Protein AF-A0A941D0J1-F1 (afdb_monomer_lite)

Structure (mmCIF, N/CA/C/O backbone):
data_AF-A0A941D0J1-F1
#
_entry.id   AF-A0A941D0J1-F1
#
loop_
_atom_site.group_PDB
_atom_site.id
_atom_site.type_symbol
_atom_site.label_atom_id
_atom_site.label_alt_id
_atom_site.label_comp_id
_atom_site.label_asym_id
_atom_site.label_entity_id
_atom_site.label_seq_id
_atom_site.pdbx_PDB_ins_code
_atom_site.Cartn_x
_atom_site.Cartn_y
_atom_site.Cartn_z
_atom_site.occupancy
_atom_site.B_iso_or_equiv
_atom_site.auth_seq_id
_atom_site.auth_comp_id
_atom_site.auth_asym_id
_atom_site.auth_atom_id
_atom_site.pdbx_PDB_model_num
ATOM 1 N N . MET A 1 1 ? 7.962 23.666 11.519 1.00 61.22 1 MET A N 1
ATOM 2 C CA . MET A 1 1 ? 8.372 22.439 10.792 1.00 61.22 1 MET A CA 1
ATOM 3 C C . MET A 1 1 ? 7.800 21.223 11.528 1.00 61.22 1 MET A C 1
ATOM 5 O O . MET A 1 1 ? 7.926 21.178 12.742 1.00 61.22 1 MET A O 1
ATOM 9 N N . ARG A 1 2 ? 7.085 20.297 10.866 1.00 81.00 2 ARG A N 1
ATOM 10 C CA . ARG A 1 2 ? 6.496 19.096 11.511 1.00 81.00 2 ARG A CA 1
ATOM 11 C C . ARG A 1 2 ? 7.264 17.849 11.078 1.00 81.00 2 ARG A C 1
ATOM 13 O O . ARG A 1 2 ? 7.472 17.657 9.885 1.00 81.00 2 ARG A O 1
ATOM 20 N N . LEU A 1 3 ? 7.635 16.997 12.032 1.00 81.06 3 LEU A N 1
ATOM 21 C CA . LEU A 1 3 ? 8.267 15.708 11.754 1.00 81.06 3 LEU A CA 1
ATOM 22 C C . LEU A 1 3 ? 7.200 14.686 11.346 1.00 81.06 3 LEU A C 1
ATOM 24 O O . LEU A 1 3 ? 6.285 14.370 12.111 1.00 81.06 3 LEU A O 1
ATOM 28 N N . ASN A 1 4 ? 7.308 14.186 10.117 1.00 77.00 4 ASN A N 1
ATOM 29 C CA . ASN A 1 4 ? 6.442 13.135 9.603 1.00 77.00 4 ASN A CA 1
ATOM 30 C C . ASN A 1 4 ? 7.139 11.788 9.792 1.00 77.00 4 ASN A C 1
ATOM 32 O O . ASN A 1 4 ? 8.039 11.441 9.035 1.00 77.00 4 ASN A O 1
ATOM 36 N N . PHE A 1 5 ? 6.703 11.016 10.786 1.00 77.31 5 PHE A N 1
ATOM 37 C CA . PHE A 1 5 ? 7.165 9.643 10.959 1.00 77.31 5 PHE A CA 1
ATOM 38 C C . PHE A 1 5 ? 6.438 8.732 9.971 1.00 77.31 5 PHE A C 1
ATOM 40 O O . PHE A 1 5 ? 5.235 8.472 10.098 1.00 77.31 5 PHE A O 1
ATOM 47 N N . PHE A 1 6 ? 7.182 8.262 8.974 1.00 84.38 6 PHE A N 1
ATOM 48 C CA . PHE A 1 6 ? 6.781 7.169 8.104 1.00 84.38 6 PHE A CA 1
ATOM 49 C C . PHE A 1 6 ? 7.872 6.097 8.128 1.00 84.38 6 PHE A C 1
ATOM 51 O O . PHE A 1 6 ? 9.056 6.396 8.014 1.00 84.38 6 PHE A O 1
ATOM 58 N N . LYS A 1 7 ? 7.476 4.835 8.286 1.00 88.31 7 LYS A N 1
ATOM 59 C CA . LYS A 1 7 ? 8.378 3.686 8.213 1.00 88.31 7 LYS A CA 1
ATOM 60 C C . LYS A 1 7 ? 7.767 2.661 7.271 1.00 88.31 7 LYS A C 1
ATOM 62 O O . LYS A 1 7 ? 6.662 2.177 7.510 1.00 88.31 7 LYS A O 1
ATOM 67 N N . ARG A 1 8 ? 8.471 2.344 6.184 1.00 90.06 8 ARG A N 1
ATOM 68 C CA . ARG A 1 8 ? 8.084 1.289 5.242 1.00 90.06 8 ARG A CA 1
ATOM 69 C C . ARG A 1 8 ? 8.962 0.073 5.492 1.00 90.06 8 ARG A C 1
ATOM 71 O O . ARG A 1 8 ? 10.170 0.148 5.302 1.00 90.06 8 ARG A O 1
ATOM 78 N N . LEU A 1 9 ? 8.356 -1.028 5.916 1.00 91.12 9 LEU A N 1
ATOM 79 C CA . LEU A 1 9 ? 9.046 -2.293 6.139 1.00 91.12 9 LEU A CA 1
ATOM 80 C C . LEU A 1 9 ? 8.637 -3.287 5.055 1.00 91.12 9 LEU A C 1
ATOM 82 O O . LEU A 1 9 ? 7.458 -3.416 4.724 1.00 91.12 9 LEU A O 1
ATOM 86 N N . ARG A 1 10 ? 9.608 -4.001 4.492 1.00 90.75 10 ARG A N 1
ATOM 87 C CA . ARG A 1 10 ? 9.350 -5.142 3.610 1.00 90.75 10 ARG A CA 1
ATOM 88 C C . ARG A 1 10 ? 9.256 -6.383 4.492 1.00 90.75 10 ARG A C 1
ATOM 90 O O . ARG A 1 10 ? 10.237 -6.717 5.138 1.00 90.75 10 ARG A O 1
ATOM 97 N N . LEU A 1 11 ? 8.081 -7.011 4.543 1.00 88.88 11 LEU A N 1
ATOM 98 C CA . LEU A 1 11 ? 7.869 -8.211 5.362 1.00 88.88 11 LEU A CA 1
ATOM 99 C C . LEU A 1 11 ? 8.319 -9.457 4.599 1.00 88.88 11 LEU A C 1
ATOM 101 O O . LEU A 1 11 ? 9.179 -10.197 5.051 1.00 88.88 11 LEU A O 1
ATOM 105 N N . ILE A 1 12 ? 7.773 -9.637 3.398 1.00 90.00 12 ILE A N 1
ATOM 106 C CA . ILE A 1 12 ? 8.096 -10.735 2.483 1.00 90.00 12 ILE A CA 1
ATOM 107 C C . ILE A 1 12 ? 8.227 -10.175 1.060 1.00 90.00 12 ILE A C 1
ATOM 109 O O . ILE A 1 12 ? 7.784 -9.048 0.791 1.00 90.00 12 ILE A O 1
ATOM 113 N N . PRO A 1 13 ? 8.854 -10.892 0.109 1.00 83.62 13 PRO A N 1
ATOM 114 C CA . PRO A 1 13 ? 8.769 -10.518 -1.298 1.00 83.62 13 PRO A CA 1
ATOM 115 C C . PRO A 1 13 ? 7.297 -10.340 -1.689 1.00 83.62 13 PRO A C 1
ATOM 117 O O . PRO A 1 13 ? 6.473 -11.211 -1.426 1.00 83.62 13 PRO A O 1
ATOM 120 N N . HIS A 1 14 ? 6.988 -9.1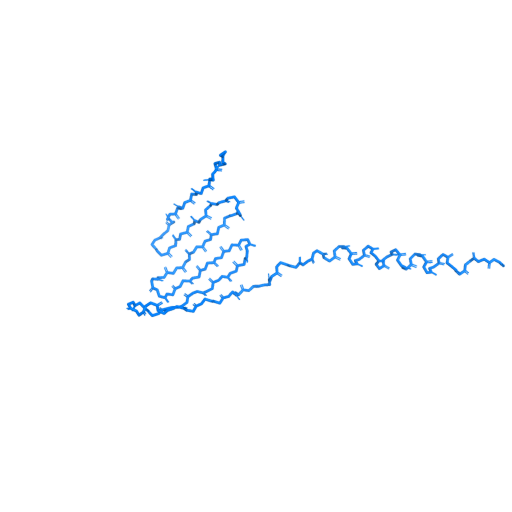96 -2.307 1.00 86.50 14 HIS A N 1
ATOM 121 C CA . HIS A 1 14 ? 5.642 -8.767 -2.720 1.00 86.50 14 HIS A CA 1
ATOM 122 C C . HIS A 1 14 ? 4.727 -8.201 -1.621 1.00 86.50 14 HIS A C 1
ATOM 124 O O . HIS A 1 14 ? 3.633 -7.753 -1.960 1.00 86.50 14 HIS A O 1
ATOM 130 N N . VAL A 1 15 ? 5.152 -8.142 -0.350 1.00 92.25 15 VAL A N 1
ATOM 131 C CA . VAL A 1 15 ? 4.359 -7.517 0.724 1.00 92.25 15 VAL A CA 1
ATOM 132 C C . VAL A 1 15 ? 5.140 -6.438 1.465 1.00 92.25 15 VAL A C 1
ATOM 134 O O . VAL A 1 15 ? 6.259 -6.637 1.947 1.00 92.25 15 VAL A O 1
ATOM 137 N N . TRP A 1 16 ? 4.511 -5.276 1.589 1.00 93.38 16 TRP A N 1
ATOM 138 C CA . TRP A 1 16 ? 5.047 -4.100 2.256 1.00 93.38 16 TRP A CA 1
ATOM 139 C C . TRP A 1 16 ? 4.109 -3.641 3.361 1.00 93.38 16 TRP A C 1
ATOM 141 O O . TRP A 1 16 ? 2.904 -3.543 3.157 1.00 93.38 16 TRP A O 1
ATOM 151 N N . LEU A 1 17 ? 4.672 -3.294 4.509 1.00 93.38 17 LEU A N 1
ATOM 152 C CA . LEU A 1 17 ? 3.978 -2.668 5.621 1.00 93.38 17 LEU A CA 1
ATOM 153 C C . LEU A 1 17 ? 4.350 -1.185 5.662 1.00 93.38 17 LEU A C 1
ATOM 155 O O . LEU A 1 17 ? 5.518 -0.828 5.799 1.00 93.38 17 LEU A O 1
ATOM 159 N N . ASN A 1 18 ? 3.354 -0.317 5.548 1.00 91.31 18 ASN A N 1
ATOM 160 C CA . ASN A 1 18 ? 3.490 1.127 5.661 1.00 91.31 18 ASN A CA 1
ATOM 161 C C . ASN A 1 18 ? 2.958 1.569 7.026 1.00 91.31 18 ASN A C 1
ATOM 163 O O . ASN A 1 18 ? 1.752 1.520 7.276 1.00 91.31 18 ASN A O 1
ATOM 167 N N . LEU A 1 19 ? 3.854 2.025 7.894 1.00 90.06 19 LEU A N 1
ATOM 168 C CA . LEU A 1 19 ? 3.536 2.612 9.190 1.00 90.06 19 LEU A CA 1
ATOM 169 C C . LEU A 1 19 ? 3.630 4.133 9.063 1.00 90.06 19 LEU A C 1
ATOM 171 O O . LEU A 1 19 ? 4.669 4.666 8.683 1.00 90.06 19 LEU A O 1
ATOM 175 N N . SER A 1 20 ? 2.539 4.838 9.348 1.00 88.19 20 SER A N 1
ATOM 176 C CA . SER A 1 20 ? 2.479 6.302 9.293 1.00 88.19 20 SER A CA 1
ATOM 177 C C . SER A 1 20 ? 1.551 6.837 10.379 1.00 88.19 20 SER A C 1
ATOM 179 O O . SER A 1 20 ? 0.783 6.079 10.973 1.00 88.19 20 SER A O 1
ATOM 181 N N . ARG A 1 21 ? 1.527 8.160 10.576 1.00 83.62 21 ARG A N 1
ATOM 182 C CA . ARG A 1 21 ? 0.562 8.829 11.470 1.00 83.62 21 ARG A CA 1
ATOM 183 C C . ARG A 1 21 ? -0.907 8.486 11.157 1.00 83.62 21 ARG A C 1
ATOM 185 O O . ARG A 1 21 ? -1.750 8.548 12.044 1.00 83.62 21 ARG A O 1
ATOM 192 N N . GLY A 1 22 ? -1.226 8.128 9.908 1.00 81.00 22 GLY A N 1
ATOM 193 C CA . GLY A 1 22 ? -2.573 7.721 9.486 1.00 81.00 22 GLY A CA 1
ATOM 194 C C . GLY A 1 22 ? -2.975 6.299 9.900 1.00 81.00 22 GLY A C 1
ATOM 195 O O . GLY A 1 22 ? -4.131 5.919 9.702 1.00 81.00 22 GLY A O 1
ATOM 196 N N . GLY A 1 23 ? -2.047 5.534 10.477 1.00 86.06 23 GLY A N 1
ATOM 197 C CA . GLY A 1 23 ? -2.206 4.133 10.846 1.00 86.06 23 GLY A CA 1
ATOM 198 C C . GLY A 1 23 ? -1.414 3.181 9.940 1.00 86.06 23 GLY A C 1
ATOM 199 O O . GLY A 1 23 ? -0.919 3.591 8.882 1.00 86.06 23 GLY A O 1
ATOM 200 N N . PRO A 1 24 ? -1.281 1.911 10.360 1.00 90.06 24 PRO A N 1
ATOM 201 C CA . PRO A 1 24 ? -0.646 0.871 9.566 1.00 90.06 24 PRO A CA 1
ATOM 202 C C . PRO A 1 24 ? -1.493 0.534 8.331 1.00 90.06 24 PRO A C 1
ATOM 204 O O . PRO A 1 24 ? -2.726 0.508 8.374 1.00 90.06 24 PRO A O 1
ATOM 207 N N . SER A 1 25 ? -0.821 0.260 7.219 1.00 89.75 25 SER A N 1
ATOM 208 C CA . SER A 1 25 ? -1.430 -0.316 6.021 1.00 89.75 25 SER A CA 1
ATOM 209 C C . SER A 1 25 ? -0.479 -1.314 5.381 1.00 89.75 25 SER A C 1
ATOM 211 O O . SER A 1 25 ? 0.735 -1.128 5.408 1.00 89.75 25 SER A O 1
ATOM 213 N N . VAL A 1 26 ? -1.024 -2.374 4.808 1.00 93.19 26 VAL A N 1
ATOM 214 C CA . VAL A 1 26 ? -0.272 -3.441 4.156 1.00 93.19 26 VAL A CA 1
ATOM 215 C C . VAL A 1 26 ? -0.572 -3.396 2.670 1.00 93.19 26 VAL A C 1
ATOM 217 O O . VAL A 1 26 ? -1.729 -3.346 2.272 1.00 93.19 26 VAL A O 1
ATOM 220 N N . THR A 1 27 ? 0.462 -3.421 1.843 1.00 92.94 27 THR A N 1
ATOM 221 C CA . THR A 1 27 ? 0.352 -3.578 0.396 1.00 92.94 27 THR A CA 1
ATOM 222 C C . THR A 1 27 ? 0.857 -4.960 0.022 1.00 92.94 27 THR A C 1
ATOM 224 O O . THR A 1 27 ? 1.988 -5.290 0.359 1.00 92.94 27 THR A O 1
ATOM 227 N N . ALA A 1 28 ? 0.056 -5.742 -0.692 1.00 92.88 28 ALA A N 1
ATOM 228 C CA . ALA A 1 28 ? 0.406 -7.065 -1.185 1.00 92.88 28 ALA A CA 1
ATOM 229 C C . ALA A 1 28 ? 0.182 -7.139 -2.698 1.00 92.88 28 ALA A C 1
ATOM 231 O O . ALA A 1 28 ? -0.915 -6.861 -3.179 1.00 92.88 28 ALA A O 1
ATOM 232 N N . GLY A 1 29 ? 1.211 -7.505 -3.458 1.00 90.94 29 GLY A N 1
ATOM 233 C CA . GLY A 1 29 ? 1.085 -7.787 -4.884 1.00 90.94 29 GLY A CA 1
ATOM 234 C C . GLY A 1 29 ? 2.326 -7.473 -5.705 1.00 90.94 29 GLY A C 1
ATOM 235 O O . GLY A 1 29 ? 3.358 -7.019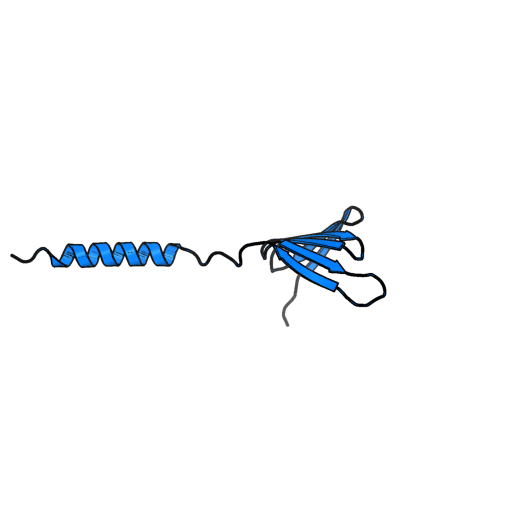 -5.206 1.00 90.94 29 GLY A O 1
ATOM 236 N N . LYS A 1 30 ? 2.213 -7.749 -7.001 1.00 89.88 30 LYS A N 1
ATOM 237 C CA . LYS A 1 30 ? 3.282 -7.581 -7.982 1.00 89.88 30 LYS A CA 1
ATOM 238 C C . LYS A 1 30 ? 3.091 -6.284 -8.765 1.00 89.88 30 LYS A C 1
ATOM 240 O O . LYS A 1 30 ? 2.084 -5.582 -8.665 1.00 89.88 30 LYS A O 1
ATOM 245 N N . ARG A 1 31 ? 4.096 -5.940 -9.563 1.00 85.12 31 ARG A N 1
ATOM 246 C CA . ARG A 1 31 ? 4.000 -4.840 -10.525 1.00 85.12 31 ARG A CA 1
ATOM 247 C C . ARG A 1 31 ? 2.879 -5.178 -11.518 1.00 85.12 31 ARG A C 1
ATOM 249 O O . ARG A 1 31 ? 2.919 -6.233 -12.133 1.00 85.12 31 ARG A O 1
ATOM 256 N N . GLY A 1 32 ? 1.866 -4.317 -11.596 1.00 86.62 32 GLY A N 1
ATOM 257 C CA . GLY A 1 32 ? 0.671 -4.519 -12.425 1.00 86.62 32 GLY A CA 1
ATOM 258 C C . GLY A 1 32 ? -0.564 -5.070 -11.697 1.00 86.62 32 GLY A C 1
ATOM 259 O O . GLY A 1 32 ? -1.671 -4.857 -12.171 1.00 86.62 32 GLY A O 1
ATOM 260 N N . LEU A 1 33 ? -0.431 -5.682 -10.515 1.00 91.44 33 LEU A N 1
ATOM 261 C CA . LEU A 1 33 ? -1.587 -6.053 -9.687 1.00 91.44 33 LEU A CA 1
ATOM 262 C C . LEU A 1 33 ? -1.213 -6.056 -8.206 1.00 91.44 33 LEU A C 1
ATOM 264 O O . LEU A 1 33 ? -0.428 -6.892 -7.752 1.00 91.44 33 LEU A O 1
ATOM 268 N N . LYS A 1 34 ? -1.785 -5.125 -7.443 1.00 93.00 34 LYS A N 1
ATOM 269 C CA . LYS A 1 34 ? -1.547 -5.002 -6.002 1.00 93.00 34 LYS A CA 1
ATOM 270 C C . LYS A 1 34 ? -2.807 -4.625 -5.242 1.00 93.00 34 LYS A C 1
ATOM 272 O O . LYS A 1 34 ? -3.598 -3.806 -5.692 1.00 93.00 34 LYS A O 1
ATOM 277 N N . ALA A 1 35 ? -2.940 -5.176 -4.050 1.00 93.44 35 ALA A N 1
ATOM 278 C CA . ALA A 1 35 ? -3.934 -4.820 -3.057 1.00 93.44 35 ALA A CA 1
ATOM 279 C C . ALA A 1 35 ? -3.267 -4.000 -1.950 1.00 93.44 35 ALA A C 1
ATOM 281 O O . ALA A 1 35 ? -2.141 -4.282 -1.558 1.00 93.44 35 ALA A O 1
ATOM 282 N N . THR A 1 36 ? -3.942 -2.985 -1.426 1.00 92.94 36 THR A N 1
ATOM 283 C CA . THR A 1 36 ? -3.520 -2.247 -0.231 1.00 92.94 36 THR A CA 1
ATOM 284 C C . THR A 1 36 ? -4.652 -2.254 0.775 1.00 92.94 36 THR A C 1
ATOM 286 O O . THR A 1 36 ? -5.737 -1.795 0.450 1.00 92.94 36 THR A O 1
ATOM 289 N N . MET A 1 37 ? -4.407 -2.743 1.984 1.00 91.75 37 MET A N 1
ATOM 290 C CA . MET A 1 37 ? -5.380 -2.859 3.065 1.00 91.75 37 MET A CA 1
ATOM 291 C C . MET A 1 37 ? -4.931 -2.026 4.264 1.00 91.75 37 MET A C 1
ATOM 293 O O . MET A 1 37 ? -3.787 -2.122 4.701 1.00 91.75 37 MET A O 1
ATOM 297 N N . GLY A 1 38 ? -5.811 -1.195 4.817 1.00 89.69 38 GLY A N 1
ATOM 298 C CA . GLY A 1 38 ? -5.501 -0.420 6.019 1.00 89.69 38 GLY A CA 1
ATOM 299 C C . GLY A 1 38 ? -6.717 0.279 6.609 1.00 89.69 38 GLY A C 1
ATOM 300 O O . GLY A 1 38 ? -7.846 0.071 6.174 1.00 89.69 38 GLY A O 1
ATOM 301 N N . LYS A 1 39 ? -6.481 1.175 7.575 1.00 82.88 39 LYS A N 1
ATOM 302 C CA . LYS A 1 39 ? -7.537 1.919 8.293 1.00 82.88 39 LYS A CA 1
ATOM 303 C C . LYS A 1 39 ? -8.509 2.679 7.373 1.00 82.88 39 LYS A C 1
ATOM 305 O O . LYS A 1 39 ? -9.658 2.902 7.733 1.00 82.88 39 LYS A O 1
ATOM 310 N N . ARG A 1 40 ? -8.045 3.098 6.191 1.00 82.06 40 ARG A N 1
ATOM 311 C CA . ARG A 1 40 ? -8.836 3.834 5.186 1.00 82.06 40 ARG A CA 1
ATOM 312 C C . ARG A 1 40 ? -9.608 2.922 4.218 1.00 82.06 40 ARG A C 1
ATOM 314 O O . ARG A 1 40 ? -10.253 3.435 3.310 1.00 82.06 40 ARG A O 1
ATOM 321 N N . GLY A 1 41 ? -9.540 1.606 4.406 1.00 86.69 41 GLY A N 1
ATOM 322 C CA . GLY A 1 41 ? -10.166 0.598 3.552 1.00 86.69 41 GLY A CA 1
ATOM 323 C C . GLY A 1 41 ? -9.167 -0.159 2.679 1.00 86.69 41 GLY A C 1
ATOM 324 O O . GLY A 1 41 ? -7.950 0.030 2.784 1.00 86.69 41 GLY A O 1
ATOM 325 N N . THR A 1 42 ? -9.705 -1.017 1.811 1.00 91.25 42 THR A N 1
ATOM 326 C CA . THR A 1 42 ? -8.926 -1.816 0.863 1.00 91.25 42 THR A CA 1
ATOM 327 C C . THR A 1 42 ? -8.966 -1.166 -0.516 1.00 91.25 42 THR A C 1
ATOM 329 O O . THR A 1 42 ? -10.008 -0.714 -0.975 1.00 91.25 42 THR A O 1
ATOM 332 N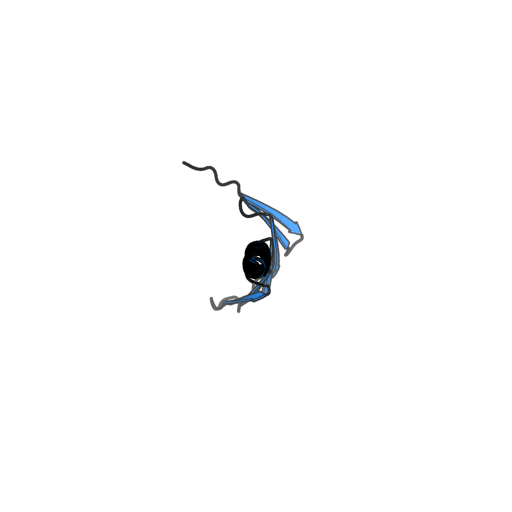 N . THR A 1 43 ? -7.827 -1.068 -1.190 1.00 92.75 43 THR A N 1
ATOM 333 C CA . THR A 1 43 ? -7.708 -0.575 -2.567 1.00 92.75 43 THR A CA 1
ATOM 334 C C . THR A 1 43 ? -7.035 -1.643 -3.408 1.00 92.75 43 THR A C 1
ATOM 336 O O . THR A 1 43 ? -5.924 -2.056 -3.087 1.00 92.75 43 THR A O 1
ATOM 339 N N . LEU A 1 44 ? -7.692 -2.081 -4.474 1.00 93.50 44 LEU A N 1
ATOM 340 C CA . LEU A 1 44 ? -7.087 -2.897 -5.516 1.00 93.50 44 LEU A CA 1
ATOM 341 C C . LEU A 1 44 ? -6.604 -1.988 -6.637 1.00 93.50 44 LEU A C 1
ATOM 343 O O . LEU A 1 44 ? -7.330 -1.107 -7.081 1.00 93.50 44 LEU A O 1
ATOM 347 N N . THR A 1 45 ? -5.386 -2.213 -7.099 1.00 93.38 45 THR A N 1
ATOM 348 C CA . THR A 1 45 ? -4.807 -1.540 -8.256 1.00 93.38 45 THR A CA 1
ATOM 349 C C . THR A 1 45 ? -4.396 -2.597 -9.263 1.00 93.38 45 THR A C 1
ATOM 351 O O . THR A 1 45 ? -3.544 -3.431 -8.955 1.00 93.38 45 THR A O 1
ATOM 354 N N . ALA A 1 46 ? -4.963 -2.529 -10.461 1.00 93.56 46 ALA A N 1
ATOM 355 C CA . ALA A 1 46 ? -4.569 -3.319 -11.617 1.00 93.56 46 ALA A CA 1
ATOM 356 C C . ALA A 1 46 ? -4.015 -2.372 -12.688 1.00 93.56 46 ALA A C 1
ATOM 358 O O . ALA A 1 46 ? -4.512 -1.266 -12.856 1.00 93.56 46 ALA A O 1
ATOM 359 N N . GLY A 1 47 ? -2.967 -2.749 -13.401 1.00 93.19 47 GLY A N 1
ATOM 360 C CA . GLY A 1 47 ? -2.374 -1.896 -14.420 1.00 93.19 47 GLY A CA 1
ATOM 361 C C . GLY A 1 47 ? -1.473 -2.674 -15.351 1.00 93.19 47 GLY A C 1
ATOM 362 O O . GLY A 1 47 ? -0.872 -3.676 -14.964 1.00 93.19 47 GLY A O 1
ATOM 363 N N . LEU A 1 48 ? -1.380 -2.193 -16.582 1.00 91.44 48 LEU A N 1
ATOM 364 C CA . LEU A 1 48 ? -0.566 -2.814 -17.610 1.00 91.44 48 LEU A CA 1
ATOM 365 C C . LEU A 1 48 ? 0.865 -2.263 -17.507 1.00 91.44 48 LEU A C 1
ATOM 367 O O . LEU A 1 48 ? 1.084 -1.064 -17.726 1.00 91.44 48 LEU A O 1
ATOM 371 N N . PRO A 1 49 ? 1.860 -3.091 -17.147 1.00 87.25 49 PRO A N 1
ATOM 372 C CA . PRO A 1 49 ? 3.237 -2.630 -17.018 1.00 87.25 49 PRO A CA 1
ATOM 373 C C . PRO A 1 49 ? 3.763 -2.133 -18.372 1.00 87.25 49 PRO A C 1
ATOM 375 O O . PRO A 1 49 ? 3.495 -2.732 -19.404 1.00 87.25 49 PRO A O 1
ATOM 378 N N . GLY A 1 50 ? 4.505 -1.024 -18.370 1.00 87.69 50 GLY A N 1
ATOM 379 C CA . GLY A 1 50 ? 5.088 -0.444 -19.590 1.00 87.69 50 GLY A CA 1
ATOM 380 C C . GLY A 1 50 ? 4.167 0.502 -20.369 1.00 87.69 50 GLY A C 1
ATOM 381 O O . GLY A 1 50 ? 4.664 1.278 -21.169 1.00 87.69 50 GLY A O 1
ATOM 382 N N . THR A 1 51 ? 2.861 0.515 -20.083 1.00 91.38 51 THR A N 1
ATOM 383 C CA . THR A 1 51 ? 1.887 1.384 -20.783 1.00 91.38 51 THR A CA 1
ATOM 384 C C . THR A 1 51 ? 1.569 2.689 -20.046 1.00 91.38 51 THR A C 1
ATOM 386 O O . THR A 1 51 ? 0.954 3.586 -20.607 1.00 91.38 51 THR A O 1
ATOM 389 N N . GLY A 1 52 ? 1.921 2.783 -18.759 1.00 88.62 52 GLY A N 1
ATOM 390 C CA . GLY A 1 52 ? 1.507 3.892 -17.889 1.00 88.62 52 GLY A CA 1
ATOM 391 C C . GLY A 1 52 ? 0.037 3.839 -17.445 1.00 88.62 52 GLY A C 1
ATOM 392 O O . GLY A 1 52 ? -0.369 4.642 -16.607 1.00 88.62 52 GLY A O 1
ATOM 393 N N . LEU A 1 53 ? -0.751 2.874 -17.930 1.00 89.81 53 LEU A N 1
ATOM 394 C CA . LEU A 1 53 ? -2.165 2.735 -17.591 1.00 89.81 53 LEU A CA 1
ATOM 395 C C . LEU A 1 53 ? -2.358 1.880 -16.336 1.00 89.81 53 LEU A C 1
ATOM 397 O O . LEU A 1 53 ? -1.870 0.750 -16.229 1.00 89.81 53 LEU A O 1
ATOM 401 N N . SER A 1 54 ? -3.116 2.409 -15.376 1.00 91.62 54 SER A N 1
ATOM 402 C CA . SER A 1 54 ? -3.546 1.665 -14.194 1.00 91.62 54 SER A CA 1
ATOM 403 C C . SER A 1 54 ? -4.933 2.100 -13.739 1.00 91.62 54 SER A C 1
ATOM 405 O O . SER A 1 54 ? -5.249 3.286 -13.723 1.00 91.62 54 SER A O 1
ATOM 407 N N . ILE A 1 55 ? -5.745 1.129 -13.341 1.00 91.62 55 ILE A N 1
ATOM 408 C CA . ILE A 1 55 ? -7.038 1.316 -12.702 1.00 91.62 55 ILE A CA 1
ATOM 409 C C . ILE A 1 55 ? -6.912 0.980 -11.218 1.00 91.62 55 ILE A C 1
ATOM 411 O O . ILE A 1 55 ? -6.268 0.008 -10.823 1.00 91.62 55 ILE A O 1
ATOM 415 N N . SER A 1 56 ? -7.504 1.813 -10.369 1.00 91.69 56 SER A N 1
ATOM 416 C CA . SER A 1 56 ? -7.541 1.579 -8.928 1.00 91.69 56 SER A CA 1
ATOM 417 C C . SER A 1 56 ? -8.970 1.656 -8.427 1.00 91.69 56 SER A C 1
ATOM 419 O O . SER A 1 56 ? -9.644 2.664 -8.612 1.00 91.69 56 SER A O 1
ATOM 421 N N . GLN A 1 57 ? -9.412 0.604 -7.751 1.00 91.81 57 GLN A N 1
ATOM 422 C CA . GLN A 1 57 ? -10.750 0.481 -7.200 1.00 91.81 57 GLN A CA 1
ATOM 423 C C . GLN A 1 57 ? -10.670 0.308 -5.686 1.00 91.81 57 GLN A C 1
ATOM 425 O O . GLN A 1 57 ? -9.942 -0.539 -5.167 1.00 91.81 57 GLN A O 1
ATOM 430 N N . ARG A 1 58 ? -11.432 1.122 -4.953 1.00 89.56 58 ARG A N 1
ATOM 431 C CA . ARG A 1 58 ? -11.568 0.983 -3.501 1.00 89.56 58 ARG A CA 1
ATOM 432 C C . ARG A 1 58 ? -12.677 -0.011 -3.187 1.00 89.56 58 ARG A C 1
ATOM 434 O O . ARG A 1 58 ? -13.807 0.161 -3.626 1.00 89.56 58 ARG A O 1
ATOM 441 N N . ILE A 1 59 ? -12.338 -1.030 -2.411 1.00 81.56 59 ILE A N 1
ATOM 442 C CA . ILE A 1 59 ? -13.237 -2.077 -1.944 1.00 81.56 59 ILE A CA 1
ATOM 443 C C . ILE A 1 59 ? -13.382 -1.887 -0.437 1.00 81.56 59 ILE A C 1
ATOM 445 O O . ILE A 1 59 ? -12.492 -2.215 0.346 1.00 81.56 59 ILE A O 1
ATOM 449 N N . GLY A 1 60 ? -14.484 -1.266 -0.026 1.00 72.00 60 GLY A N 1
ATOM 450 C CA . GLY A 1 60 ? -14.772 -1.017 1.383 1.00 72.00 60 GLY A CA 1
ATOM 451 C C . GLY A 1 60 ? -15.608 0.235 1.609 1.00 72.00 60 GLY A C 1
ATOM 452 O O . GLY A 1 60 ? -15.520 1.211 0.865 1.00 72.00 60 GLY A O 1
ATOM 453 N N . LYS A 1 61 ? -16.435 0.196 2.658 1.00 58.81 61 LYS A N 1
ATOM 454 C CA . LYS A 1 61 ? -17.314 1.303 3.043 1.00 58.81 61 LYS A CA 1
ATOM 455 C C . LYS A 1 61 ? -16.476 2.514 3.456 1.00 58.81 61 LYS A C 1
ATOM 457 O O . LYS A 1 61 ? -15.683 2.433 4.394 1.00 58.81 61 LYS A O 1
ATOM 462 N N . GLN A 1 62 ? -16.696 3.640 2.775 1.00 58.78 62 GLN A N 1
ATOM 463 C CA . GLN A 1 62 ? -16.343 4.964 3.287 1.00 58.78 62 GLN A CA 1
ATOM 464 C C . GLN A 1 62 ? -16.865 5.046 4.723 1.00 58.78 62 GLN A C 1
ATOM 466 O O . GLN A 1 62 ? -18.015 4.672 4.961 1.00 58.78 62 GLN A O 1
ATOM 471 N N . GLY A 1 63 ? -15.983 5.412 5.660 1.00 57.19 63 GLY A N 1
ATOM 472 C CA . GLY A 1 63 ? -16.199 5.287 7.100 1.00 57.19 63 GLY A CA 1
ATOM 473 C C . GLY A 1 63 ? -17.646 5.558 7.489 1.00 57.19 63 GLY A C 1
ATOM 474 O O . GLY A 1 63 ? -18.187 6.619 7.180 1.00 57.19 63 GLY A O 1
ATOM 475 N N . ALA A 1 64 ? -18.281 4.569 8.120 1.00 56.94 6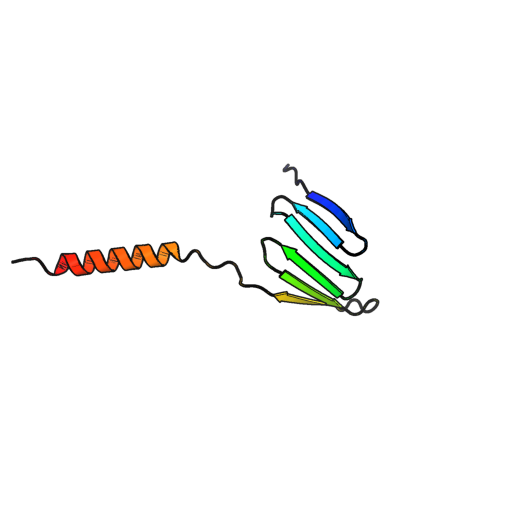4 ALA A N 1
ATOM 476 C CA . ALA A 1 64 ? -19.618 4.733 8.653 1.00 56.94 64 ALA A CA 1
ATOM 477 C C . ALA A 1 64 ? -19.620 5.995 9.524 1.00 56.94 64 ALA A C 1
ATOM 479 O O . ALA A 1 64 ? -18.935 6.041 10.547 1.00 56.94 64 ALA A O 1
ATOM 480 N N . LYS A 1 65 ? -20.355 7.032 9.096 1.00 56.19 65 LYS A N 1
ATOM 481 C CA . LYS A 1 65 ? -20.661 8.173 9.962 1.00 56.19 65 LYS A CA 1
ATOM 482 C C . LYS A 1 65 ? -21.211 7.586 11.269 1.00 56.19 65 LYS A C 1
ATOM 484 O O . LYS A 1 65 ? -22.069 6.699 11.191 1.00 56.19 65 LYS A O 1
ATOM 489 N N . PRO A 1 66 ? -20.699 7.987 12.445 1.00 54.03 66 PRO A N 1
ATOM 490 C CA . PRO A 1 66 ? -21.099 7.375 13.702 1.00 54.03 66 PRO A CA 1
ATOM 491 C C . PRO A 1 66 ? -22.618 7.511 13.861 1.00 54.03 66 PRO A C 1
ATOM 493 O O . PRO A 1 66 ? -23.151 8.612 13.978 1.00 54.03 66 PRO A O 1
ATOM 496 N N . LYS A 1 67 ? -23.325 6.373 13.841 1.00 58.03 67 LYS A N 1
ATOM 497 C CA . LYS A 1 67 ? -24.786 6.288 14.029 1.00 58.03 67 LYS A CA 1
ATOM 498 C C . LYS A 1 67 ? -25.239 6.777 15.415 1.00 58.03 67 LYS A C 1
ATOM 500 O O . LYS A 1 67 ? -26.436 6.911 15.644 1.00 58.03 67 LYS A O 1
ATOM 505 N N . SER A 1 68 ? -24.308 7.071 16.326 1.00 61.59 68 SER A N 1
ATOM 506 C CA . SER A 1 68 ? -24.589 7.520 17.694 1.00 61.59 68 SER A CA 1
ATOM 507 C C . SER A 1 68 ? -25.365 8.839 17.754 1.00 61.59 68 SER A C 1
ATOM 509 O O . SER A 1 68 ? -26.233 8.985 18.611 1.00 61.59 68 SER A O 1
ATOM 511 N N . LEU A 1 69 ? -25.133 9.765 16.816 1.00 63.06 69 LEU A N 1
ATOM 512 C CA . LEU A 1 69 ? -25.835 11.057 16.794 1.00 63.06 69 LEU A CA 1
ATOM 513 C C . LEU A 1 69 ? -27.320 10.916 16.422 1.00 63.06 69 LEU A C 1
ATOM 515 O O . LEU A 1 69 ? -28.157 11.660 16.921 1.00 63.06 69 LEU A O 1
ATOM 519 N N . GLN A 1 70 ? -27.661 9.923 15.598 1.00 65.81 70 GLN A N 1
ATOM 520 C CA . GLN A 1 70 ? -29.039 9.686 15.155 1.00 65.81 70 GLN A CA 1
ATOM 521 C C . GLN A 1 70 ? -29.869 8.991 16.241 1.00 65.81 70 GLN A C 1
ATOM 523 O O . GLN A 1 70 ? -31.057 9.274 16.387 1.00 65.81 70 GLN A O 1
ATOM 528 N N . THR A 1 71 ? -29.245 8.111 17.030 1.00 73.12 71 THR A N 1
ATOM 529 C CA . THR A 1 71 ? -29.908 7.424 18.146 1.00 73.12 71 THR A CA 1
ATOM 530 C C . THR A 1 71 ? -30.247 8.397 19.277 1.00 73.12 71 THR A C 1
ATOM 532 O O . THR A 1 71 ? -31.367 8.367 19.779 1.00 73.12 71 THR A O 1
ATOM 535 N N . GLY A 1 72 ? -29.326 9.302 19.635 1.00 70.25 72 GLY A N 1
ATOM 536 C CA . GLY A 1 72 ? -29.561 10.313 20.673 1.00 70.25 72 GLY A CA 1
ATOM 537 C C . GLY A 1 72 ? -30.670 11.302 20.305 1.00 7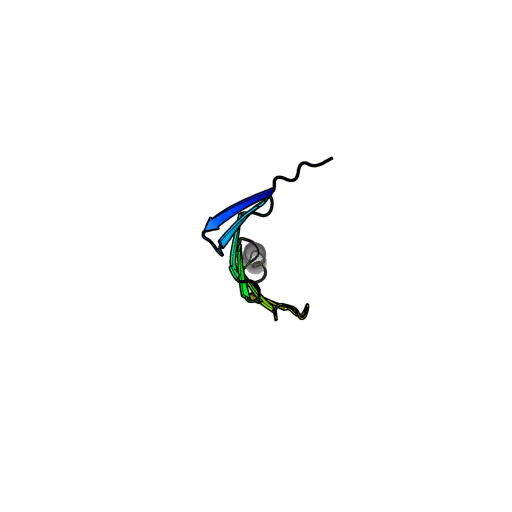0.25 72 GLY A C 1
ATOM 538 O O . GLY A 1 72 ? -31.556 11.558 21.114 1.00 70.25 72 GLY A O 1
ATOM 539 N N . GLN A 1 73 ? -30.687 11.786 19.058 1.00 75.50 73 GLN A N 1
ATOM 540 C CA . GLN A 1 73 ? -31.740 12.685 18.569 1.00 75.50 73 GLN A CA 1
ATOM 541 C C . GLN A 1 73 ? -33.114 12.002 18.526 1.00 75.50 73 GLN A C 1
ATOM 543 O O . GLN A 1 73 ? -34.095 12.587 18.971 1.00 75.50 73 GLN A O 1
ATOM 548 N N . LYS A 1 74 ? -33.187 10.738 18.083 1.00 75.31 74 LYS A N 1
ATOM 549 C CA . LYS A 1 74 ? -34.443 9.967 18.091 1.00 75.31 74 LYS A CA 1
ATOM 550 C C . LYS A 1 74 ? -34.977 9.698 19.497 1.00 75.31 74 LYS A C 1
ATOM 552 O O . LYS A 1 74 ? -36.190 9.701 19.693 1.00 75.31 74 LYS A O 1
ATOM 557 N N . LEU A 1 75 ? -34.098 9.446 20.466 1.00 77.56 75 LEU A N 1
ATOM 558 C CA . LEU A 1 75 ? -34.499 9.260 21.862 1.00 77.56 75 LEU A CA 1
ATOM 559 C C . LEU A 1 75 ? -34.978 10.575 22.484 1.00 77.56 75 LEU A C 1
ATOM 561 O O . LEU A 1 75 ? -36.008 10.577 23.151 1.00 77.56 75 LEU A O 1
ATOM 565 N N . LEU A 1 76 ? -34.295 11.690 22.210 1.00 73.75 76 LEU A N 1
ATOM 566 C CA . LEU A 1 76 ? -34.709 13.014 22.678 1.00 73.75 76 LEU A CA 1
ATOM 567 C C . LEU A 1 76 ? -36.048 13.445 22.075 1.00 73.75 76 LEU A C 1
ATOM 569 O O . LEU A 1 76 ? -36.919 13.884 22.819 1.00 73.75 76 LEU A O 1
ATOM 573 N N . GLU A 1 77 ? -36.266 13.244 20.774 1.00 76.19 77 GLU A N 1
ATOM 574 C CA . GLU A 1 77 ? -37.573 13.488 20.153 1.00 76.19 77 GLU A CA 1
ATOM 575 C C . GLU A 1 77 ? -38.674 12.631 20.779 1.00 76.19 77 GLU A C 1
ATOM 577 O O . GLU A 1 77 ? -39.760 13.131 21.062 1.00 76.19 77 GLU A O 1
ATOM 582 N N . LYS A 1 78 ? -38.402 11.350 21.056 1.00 77.50 78 LYS A N 1
ATOM 583 C CA . LYS A 1 78 ? -39.384 10.462 21.689 1.00 77.50 78 LYS A CA 1
ATOM 584 C C . LYS A 1 78 ? -39.738 10.923 23.107 1.00 77.50 78 LYS A C 1
ATOM 586 O O . LYS A 1 78 ? -40.912 10.903 23.472 1.00 77.50 78 LYS A O 1
ATOM 591 N N . VAL A 1 79 ? -38.752 11.380 23.882 1.00 78.44 79 VAL A N 1
ATOM 592 C CA . VAL A 1 79 ? -38.964 11.926 25.232 1.00 78.44 79 VAL A CA 1
ATOM 593 C C . VAL A 1 79 ? -39.739 13.244 25.171 1.00 78.44 79 VAL A C 1
ATOM 595 O O . VAL A 1 79 ? -40.736 13.383 25.877 1.00 78.44 79 VAL A O 1
ATOM 598 N N . LEU A 1 80 ? -39.354 14.174 24.293 1.00 75.38 80 LEU A N 1
ATOM 599 C CA . LEU A 1 80 ? -40.044 15.456 24.102 1.00 75.38 80 LEU A CA 1
ATOM 600 C C . LEU A 1 80 ? -41.501 15.263 23.661 1.00 75.38 80 LEU A C 1
ATOM 602 O O . LEU A 1 80 ? -42.394 15.913 24.199 1.00 75.38 80 LEU A O 1
ATOM 606 N N . ARG A 1 81 ? -41.760 14.309 22.758 1.00 72.25 81 ARG A N 1
ATOM 607 C CA . ARG A 1 81 ? -43.112 13.966 22.295 1.00 72.25 81 ARG A CA 1
ATOM 608 C C . ARG A 1 81 ? -43.955 13.304 23.389 1.00 72.25 81 ARG A C 1
ATOM 610 O O . ARG A 1 81 ? -45.151 13.555 23.458 1.00 72.25 81 ARG A O 1
ATOM 617 N N . SER A 1 82 ? -43.338 12.517 24.276 1.00 67.94 82 SER A N 1
ATOM 618 C CA . SER A 1 82 ? -44.033 11.925 25.432 1.00 67.94 82 SER A CA 1
ATOM 619 C C . SER A 1 82 ? -44.402 12.963 26.502 1.00 67.94 82 SER A C 1
ATOM 621 O O . SER A 1 82 ? -45.481 12.888 27.089 1.00 67.94 82 SER A O 1
ATOM 623 N N . LYS A 1 83 ? -43.554 13.986 26.694 1.00 64.69 83 LYS A N 1
ATOM 624 C CA . LYS A 1 83 ? -43.727 15.041 27.707 1.00 64.69 83 LYS A CA 1
ATOM 625 C C . LYS A 1 83 ? -44.803 16.077 27.345 1.00 64.69 83 LYS A C 1
ATOM 627 O O . LYS A 1 83 ? -45.168 16.886 28.191 1.00 64.69 83 LYS A O 1
ATOM 632 N N . GLY A 1 84 ? -45.309 16.052 26.109 1.00 57.22 84 GLY A N 1
ATOM 633 C CA . GLY A 1 84 ? -46.399 16.910 25.630 1.00 57.22 84 GLY A CA 1
ATOM 634 C C . GLY A 1 84 ? -47.814 16.358 25.846 1.00 57.22 84 GLY A C 1
ATOM 635 O O . GLY A 1 84 ? -48.764 17.056 25.516 1.00 57.22 84 GLY A O 1
ATOM 636 N N . SER A 1 85 ? -47.976 15.138 26.382 1.00 53.22 85 SER A N 1
ATOM 637 C CA . SER A 1 85 ? -49.299 14.499 26.569 1.00 53.22 85 SER A CA 1
ATOM 638 C C . SER A 1 85 ? -49.842 14.534 28.003 1.00 53.22 85 SER A C 1
ATOM 640 O O . SER A 1 85 ? -50.907 13.991 28.270 1.00 53.22 85 SER A O 1
ATOM 642 N N . SER A 1 86 ? -49.140 15.193 28.928 1.00 52.31 86 SER A N 1
ATOM 643 C CA . SE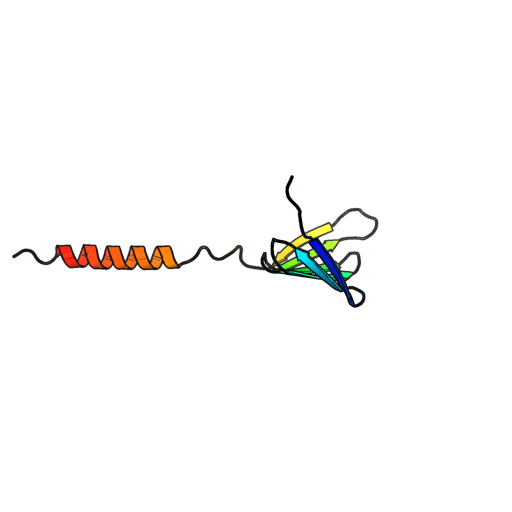R A 1 86 ? -49.565 15.335 30.322 1.00 52.31 86 SER A CA 1
ATOM 644 C C . SER A 1 86 ? -49.665 16.812 30.700 1.00 52.31 86 SER A C 1
ATOM 646 O O . SER A 1 86 ? -48.775 17.370 31.347 1.00 52.31 86 SER A O 1
ATOM 648 N N . ARG A 1 87 ? -50.746 17.462 30.277 1.00 42.00 87 ARG A N 1
ATOM 649 C CA . ARG A 1 87 ? -51.311 18.591 31.018 1.00 42.00 87 ARG A CA 1
ATOM 650 C C . ARG A 1 87 ? -52.783 18.257 31.297 1.00 42.00 87 ARG A C 1
ATOM 652 O O . ARG A 1 87 ? -53.428 17.788 30.361 1.00 42.00 87 ARG A O 1
ATOM 659 N N . PRO A 1 88 ? -53.234 18.382 32.559 1.00 56.66 88 PRO A N 1
ATOM 660 C CA . PRO A 1 88 ? -54.622 18.142 32.951 1.00 56.66 88 PRO A CA 1
ATOM 661 C C . PRO A 1 88 ? -55.582 19.125 32.279 1.00 56.66 88 PRO A C 1
ATOM 663 O O . PRO A 1 88 ? -55.122 20.229 31.898 1.00 56.66 88 PRO A O 1
#

Foldseek 3Di:
DDDWDWDWDDPDVQKIWIDTPVGIKIWGDDVQWIWIATPQAIKIKGADPPPPDIDIDGDDDRDDPPCVVVVVVVVVVVVVVVVVPDDD

InterPro domains:
  IPR025330 Domain of unknown function DUF4236 [PF14020] (3-54)

pLDDT: mean 80.67, std 13.16, range [42.0, 93.56]

Radius of gyration: 23.27 Å; chains: 1; bounding box: 64×33×54 Å

Secondary structure (DSSP, 8-state):
-----EEEEEEETTEEEEEETT--EEEEEETTEEEEEETTEEEEEEE-TTT--EEEEEES------THHHHHHHHHHHHHHHTTS---

Organism: NCBI:txid2803784

Sequence (88 aa):
MRLNFFKRLRLIPHVWLNLSRGGPSVTAGKRGLKATMGKRGTTLTAGLPGTGLSISQRIGKQGAKPKSLQTGQKLLEKVLRSKGSSRP